Protein AF-A0A2H0YMK7-F1 (afdb_monomer_lite)

Sequence (75 aa):
MPTITIPKKITKGEELIIIPKADWEKFKKIAEMKLSHLELEKGLKESLEDVKMGRIFGPFETVEEFKKAIKSSHL

Structure (mmCIF, N/CA/C/O backbone):
data_AF-A0A2H0YMK7-F1
#
_entry.id   AF-A0A2H0YMK7-F1
#
loop_
_atom_site.group_PDB
_atom_site.id
_atom_site.type_symbol
_atom_site.label_atom_id
_atom_site.label_alt_id
_atom_site.label_comp_id
_atom_site.label_asym_id
_atom_site.label_entity_id
_atom_site.label_seq_id
_atom_site.pdbx_PDB_ins_code
_atom_site.Cartn_x
_atom_site.Cartn_y
_atom_site.Cartn_z
_atom_site.occupancy
_atom_site.B_iso_or_equiv
_atom_site.auth_seq_id
_atom_site.auth_comp_id
_atom_site.auth_asym_id
_atom_site.auth_atom_id
_atom_site.pdbx_PDB_model_num
ATOM 1 N N . MET A 1 1 ? -21.148 -6.998 27.461 1.00 56.50 1 MET A N 1
ATOM 2 C CA . MET A 1 1 ? -20.704 -5.697 26.920 1.00 56.50 1 MET A CA 1
ATOM 3 C C . MET A 1 1 ? -19.255 -5.508 27.342 1.00 56.50 1 MET A C 1
ATOM 5 O O . MET A 1 1 ? -19.022 -5.395 28.539 1.00 56.50 1 MET A O 1
ATOM 9 N N . PRO A 1 2 ? -18.277 -5.625 26.433 1.00 79.81 2 PRO A N 1
ATOM 10 C CA . PRO A 1 2 ? -16.881 -5.407 26.790 1.00 79.81 2 PRO A CA 1
ATOM 11 C C . PRO A 1 2 ? -16.653 -3.915 27.051 1.00 79.81 2 PRO A C 1
ATOM 13 O O . PRO A 1 2 ? -16.907 -3.082 26.185 1.00 79.81 2 PRO A O 1
ATOM 16 N N . THR A 1 3 ? -16.199 -3.586 28.257 1.00 81.94 3 THR A N 1
ATOM 17 C CA . THR A 1 3 ? -15.837 -2.218 28.637 1.00 81.94 3 THR A CA 1
ATOM 18 C C . THR A 1 3 ? -14.340 -2.047 28.441 1.00 81.94 3 THR A C 1
ATOM 20 O O . THR A 1 3 ? -13.548 -2.772 29.041 1.00 81.94 3 THR A O 1
ATOM 23 N N . ILE A 1 4 ? -13.948 -1.096 27.596 1.00 78.56 4 ILE A N 1
ATOM 24 C CA . ILE A 1 4 ? -12.545 -0.745 27.375 1.00 78.56 4 ILE A CA 1
ATOM 25 C C . ILE A 1 4 ? -12.265 0.529 28.168 1.00 78.56 4 ILE A C 1
ATOM 27 O O . ILE A 1 4 ? -12.829 1.583 27.883 1.00 78.56 4 ILE A O 1
ATOM 31 N N . THR A 1 5 ? -11.394 0.432 29.170 1.00 81.75 5 THR A N 1
ATOM 32 C CA . THR A 1 5 ? -10.952 1.589 29.957 1.00 81.75 5 THR A CA 1
ATOM 33 C C . THR A 1 5 ? -9.673 2.141 29.354 1.00 81.75 5 T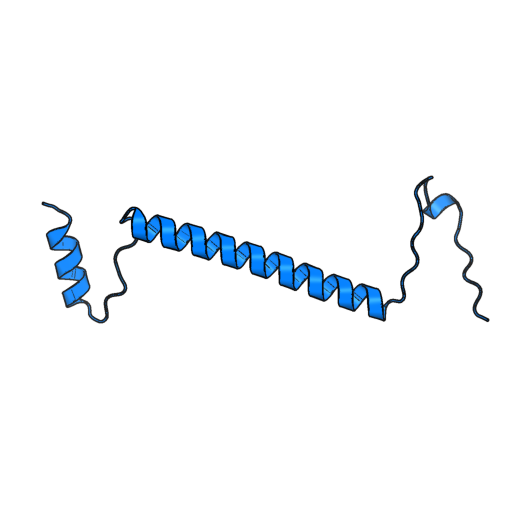HR A C 1
ATOM 35 O O . THR A 1 5 ? -8.663 1.442 29.295 1.00 81.75 5 THR A O 1
ATOM 38 N N . ILE A 1 6 ? -9.701 3.405 28.931 1.00 78.50 6 ILE A N 1
ATOM 39 C CA 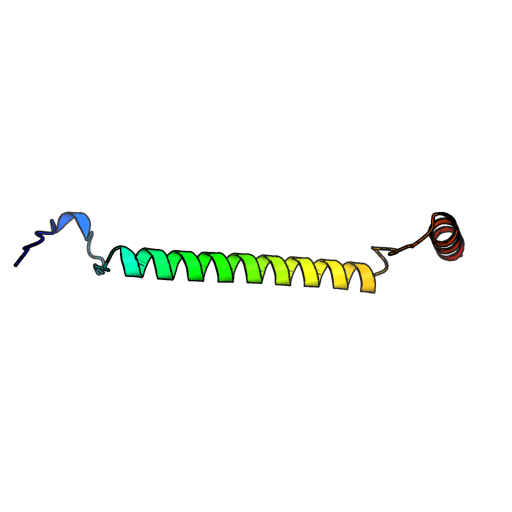. ILE A 1 6 ? -8.564 4.055 28.277 1.00 78.50 6 ILE A CA 1
ATOM 40 C C . ILE A 1 6 ? -7.954 5.078 29.240 1.00 78.50 6 ILE A C 1
ATOM 42 O O . ILE A 1 6 ? -8.622 6.045 29.616 1.00 78.50 6 ILE A O 1
ATOM 46 N N . PRO A 1 7 ? -6.699 4.885 29.683 1.00 81.19 7 PRO A N 1
ATOM 47 C CA . PRO A 1 7 ? -6.033 5.831 30.566 1.00 81.19 7 PRO A CA 1
ATOM 48 C C . PRO A 1 7 ? -5.899 7.220 29.930 1.00 81.19 7 PRO A C 1
ATOM 50 O O . PRO A 1 7 ? -5.361 7.355 28.834 1.00 81.19 7 PRO A O 1
ATOM 53 N N . LYS A 1 8 ? -6.267 8.273 30.674 1.00 73.94 8 LYS A N 1
ATOM 54 C CA . LYS A 1 8 ? -6.153 9.687 30.245 1.00 73.94 8 LYS A CA 1
ATOM 55 C C . LYS A 1 8 ? -4.737 10.112 29.825 1.00 73.94 8 LYS A C 1
ATOM 57 O O . LYS A 1 8 ? -4.566 11.106 29.137 1.00 73.94 8 LYS A O 1
ATOM 62 N N . LYS A 1 9 ? -3.707 9.369 30.245 1.00 78.44 9 LYS A N 1
ATOM 63 C CA . LYS A 1 9 ? -2.310 9.614 29.850 1.00 78.44 9 LYS A CA 1
ATOM 64 C C . LYS A 1 9 ? -2.021 9.233 28.395 1.00 78.44 9 LYS A C 1
ATOM 66 O O . LYS A 1 9 ? -1.087 9.776 27.819 1.00 78.44 9 LYS A O 1
ATOM 71 N N . ILE A 1 10 ? -2.790 8.306 27.816 1.00 78.31 10 ILE A N 1
ATOM 72 C CA . ILE A 1 10 ? -2.591 7.844 26.434 1.00 78.31 10 ILE A CA 1
ATOM 73 C C . ILE A 1 10 ? -3.007 8.928 25.448 1.00 78.31 10 ILE A C 1
ATOM 75 O O . ILE A 1 10 ? -2.342 9.118 24.439 1.00 78.31 10 ILE A O 1
ATOM 79 N N . THR A 1 11 ? -4.071 9.663 25.764 1.00 73.62 11 THR A N 1
ATOM 80 C CA . THR A 1 11 ? -4.633 10.646 24.845 1.00 73.62 11 THR A CA 1
ATOM 81 C C . THR A 1 11 ? -3.823 11.932 24.767 1.00 73.62 11 THR A C 1
ATOM 83 O O . THR A 1 11 ? -4.058 12.683 23.845 1.00 73.62 11 THR A O 1
ATOM 86 N N . LYS A 1 12 ? -2.864 12.207 25.671 1.00 73.56 12 LYS A N 1
ATOM 87 C CA . LYS A 1 12 ? -1.953 13.384 25.639 1.00 73.56 12 LYS A CA 1
ATOM 88 C C . LYS A 1 12 ? -2.607 14.751 25.310 1.00 73.56 12 LYS A C 1
ATOM 90 O O . LYS A 1 12 ? -1.901 15.688 24.963 1.00 73.56 12 LYS A O 1
ATOM 95 N N . GLY A 1 13 ? -3.925 14.896 25.475 1.00 71.25 13 GLY A N 1
ATOM 96 C CA . GLY A 1 13 ? -4.689 16.091 25.083 1.00 71.25 13 GLY A CA 1
ATOM 97 C C . GLY A 1 13 ? -5.217 16.097 23.639 1.00 71.25 13 GLY A C 1
ATOM 98 O O . GLY A 1 13 ? -5.905 17.038 23.264 1.00 71.25 13 GLY A O 1
ATOM 99 N N . GLU A 1 14 ? -4.939 15.060 22.857 1.00 77.69 14 GLU A N 1
ATOM 100 C CA . GLU A 1 14 ? -5.412 14.847 21.490 1.00 77.69 14 GLU A CA 1
ATOM 101 C C . GLU A 1 14 ? -6.692 13.994 21.448 1.00 77.69 14 GLU A C 1
ATOM 103 O O . GLU A 1 14 ? -7.040 13.272 22.393 1.00 77.69 14 GLU A O 1
ATOM 108 N N . GLU A 1 15 ? -7.411 14.093 20.330 1.00 79.62 15 GLU A N 1
ATOM 109 C CA . GLU A 1 15 ? -8.630 13.331 20.074 1.00 79.62 15 GLU A CA 1
ATOM 110 C C . GLU A 1 15 ? -8.312 11.848 19.838 1.00 79.62 15 GLU A C 1
ATOM 112 O O . GLU A 1 15 ? -7.403 11.490 19.089 1.00 79.62 15 GLU A O 1
ATOM 117 N N . LEU A 1 16 ? -9.072 10.965 20.490 1.00 82.00 16 LEU A N 1
ATOM 118 C CA . LEU A 1 16 ? -8.881 9.523 20.393 1.00 82.00 16 LEU A CA 1
ATOM 119 C C . LEU A 1 16 ? -9.927 8.900 19.476 1.00 82.00 16 LEU A C 1
ATOM 121 O O . LEU A 1 16 ? -11.124 8.990 19.739 1.00 82.00 16 LEU A O 1
ATOM 125 N N . ILE A 1 17 ? -9.459 8.168 18.469 1.00 82.62 17 ILE A N 1
ATOM 126 C CA . ILE A 1 17 ? -10.314 7.436 17.536 1.00 82.62 17 ILE A CA 1
ATOM 127 C C . ILE A 1 17 ? -10.108 5.935 17.755 1.00 82.62 17 ILE A C 1
ATOM 129 O O . ILE A 1 17 ? -8.986 5.432 17.692 1.00 82.62 17 ILE A O 1
ATOM 133 N N . ILE A 1 18 ? -11.199 5.212 18.017 1.00 85.12 18 ILE A N 1
ATOM 134 C CA . ILE A 1 18 ? -11.198 3.753 18.169 1.00 85.12 18 ILE A CA 1
ATOM 135 C C . ILE A 1 18 ? -11.852 3.156 16.933 1.00 85.12 18 ILE A C 1
ATOM 137 O O . ILE A 1 18 ? -12.996 3.473 16.615 1.00 85.12 18 ILE A O 1
ATOM 141 N N . ILE A 1 19 ? -11.130 2.272 16.253 1.00 89.25 19 ILE A N 1
ATOM 142 C CA . ILE A 1 19 ? -11.574 1.657 15.005 1.00 89.25 19 ILE A CA 1
ATOM 143 C C . ILE A 1 19 ? -11.473 0.138 15.162 1.00 89.25 19 ILE A C 1
ATOM 145 O O . ILE A 1 19 ? -10.473 -0.348 15.705 1.00 89.25 19 ILE A O 1
ATOM 149 N N . PRO A 1 20 ? -12.463 -0.641 14.695 1.00 91.75 20 PRO A N 1
ATOM 150 C CA . PRO A 1 20 ? -12.323 -2.086 14.614 1.00 91.75 20 PRO A CA 1
ATOM 151 C C . PRO A 1 20 ? -11.087 -2.469 13.797 1.00 91.75 20 PRO A C 1
ATOM 153 O O . PRO A 1 20 ? -10.830 -1.909 12.730 1.00 91.75 20 PRO A O 1
ATOM 156 N N . LYS A 1 21 ? -10.336 -3.471 14.271 1.00 91.38 21 LYS A N 1
ATOM 157 C CA . LYS A 1 21 ? -9.101 -3.927 13.611 1.00 91.38 21 LYS A CA 1
ATOM 158 C C . LYS A 1 21 ? -9.322 -4.263 12.130 1.00 91.38 21 LYS A C 1
ATOM 160 O O . LYS A 1 21 ? -8.511 -3.886 11.293 1.00 91.38 21 LYS A O 1
ATOM 165 N N . ALA A 1 22 ? -10.434 -4.926 11.815 1.00 92.56 22 ALA A N 1
ATOM 166 C CA . ALA A 1 22 ? -10.776 -5.303 10.447 1.00 92.56 22 ALA A CA 1
ATOM 167 C C . ALA A 1 22 ? -10.943 -4.089 9.518 1.00 92.56 22 ALA A C 1
ATOM 169 O O . ALA A 1 22 ? -10.558 -4.147 8.352 1.00 92.56 22 ALA A O 1
ATOM 170 N N . ASP A 1 23 ? -11.493 -2.986 10.024 1.00 93.44 23 ASP A N 1
ATOM 171 C CA . ASP A 1 23 ? -11.681 -1.772 9.230 1.00 93.44 23 ASP A CA 1
ATOM 172 C C . ASP A 1 23 ? -10.364 -1.007 9.089 1.00 93.44 23 ASP A C 1
ATOM 174 O O . ASP A 1 23 ? -10.023 -0.576 7.988 1.00 93.44 23 ASP A O 1
ATOM 178 N N . TRP A 1 24 ? -9.559 -0.940 10.156 1.00 92.62 24 TRP A N 1
ATOM 179 C CA . TRP A 1 24 ? -8.203 -0.385 10.098 1.00 92.62 24 TRP A CA 1
ATOM 180 C C . TRP A 1 24 ? -7.332 -1.074 9.037 1.00 92.62 24 TRP A C 1
ATOM 182 O O . TRP A 1 24 ? -6.686 -0.403 8.231 1.00 92.62 24 TRP A O 1
ATOM 192 N N . GLU A 1 25 ? -7.347 -2.407 8.983 1.00 93.44 25 GLU A N 1
ATOM 193 C CA . GLU A 1 25 ? -6.579 -3.170 7.991 1.00 93.44 25 GLU A CA 1
ATOM 194 C C . GLU A 1 25 ? -7.046 -2.901 6.554 1.00 93.44 25 GLU A C 1
ATOM 196 O O . GLU A 1 25 ? -6.214 -2.759 5.652 1.00 93.44 25 GLU A O 1
ATOM 201 N N . LYS A 1 26 ? -8.359 -2.759 6.331 1.00 93.62 26 LYS A N 1
ATOM 202 C CA . LYS A 1 26 ? -8.899 -2.363 5.020 1.00 93.62 26 LYS A CA 1
ATOM 203 C C . LYS A 1 26 ? -8.417 -0.973 4.615 1.00 93.62 26 LYS A C 1
ATOM 205 O O . LYS A 1 26 ? -7.952 -0.804 3.487 1.00 93.62 26 LYS A O 1
ATOM 210 N N . PHE A 1 27 ? -8.492 0.006 5.519 1.00 92.12 27 PHE A N 1
ATOM 211 C CA . PHE A 1 27 ? -8.022 1.365 5.240 1.00 92.12 27 PHE A CA 1
ATOM 212 C C . PHE A 1 27 ? -6.526 1.396 4.940 1.00 92.12 27 PHE A C 1
ATOM 214 O O . PHE A 1 27 ? -6.120 2.028 3.964 1.00 92.12 27 PHE A O 1
ATOM 221 N N . LYS A 1 28 ? -5.723 0.657 5.713 1.00 92.19 28 LYS A N 1
ATOM 222 C CA . LYS A 1 28 ? -4.282 0.531 5.483 1.00 92.19 28 LYS A CA 1
ATOM 223 C C . LYS A 1 28 ? -3.984 -0.018 4.086 1.00 92.19 28 LYS A C 1
ATOM 225 O O . LYS A 1 28 ? -3.216 0.593 3.348 1.00 92.19 28 LYS A O 1
ATOM 230 N N . LYS A 1 29 ? -4.650 -1.105 3.686 1.00 91.62 29 LYS A N 1
ATOM 231 C CA . LYS A 1 29 ? -4.461 -1.710 2.359 1.00 91.62 29 LYS A CA 1
ATOM 232 C C . LYS A 1 29 ? -4.822 -0.746 1.224 1.00 91.62 29 LYS A C 1
ATOM 234 O O . LYS A 1 29 ? -4.097 -0.654 0.239 1.00 91.62 29 LYS A O 1
ATOM 239 N N . ILE A 1 30 ? -5.923 -0.004 1.362 1.00 91.38 30 ILE A N 1
ATOM 240 C CA . ILE A 1 30 ? -6.329 1.005 0.370 1.00 91.38 30 ILE A CA 1
ATOM 241 C C . ILE A 1 30 ? -5.298 2.138 0.295 1.00 91.38 30 ILE A C 1
ATOM 243 O O . ILE A 1 30 ? -4.973 2.591 -0.802 1.00 91.38 30 ILE A O 1
ATOM 247 N N . ALA A 1 31 ? -4.781 2.591 1.438 1.00 89.75 31 ALA A N 1
ATOM 248 C CA . ALA A 1 31 ? -3.763 3.634 1.487 1.00 89.75 31 ALA A CA 1
ATOM 249 C C . ALA A 1 31 ? -2.463 3.192 0.792 1.00 89.75 31 ALA A C 1
ATOM 251 O O . ALA A 1 31 ? -1.949 3.931 -0.042 1.00 89.75 31 ALA A O 1
ATOM 252 N N . GLU A 1 32 ? -1.987 1.973 1.056 1.00 87.19 32 GLU A N 1
ATOM 253 C CA . GLU A 1 32 ? -0.798 1.396 0.405 1.00 87.19 32 GLU A CA 1
ATOM 254 C C . GLU A 1 32 ? -0.989 1.226 -1.113 1.00 87.19 32 GLU A C 1
ATOM 256 O O . GLU A 1 32 ? -0.098 1.555 -1.899 1.00 87.19 32 GLU A O 1
ATOM 261 N N . MET A 1 33 ? -2.172 0.782 -1.557 1.00 85.94 33 MET A N 1
ATOM 262 C CA . MET A 1 33 ? -2.496 0.685 -2.988 1.00 85.94 33 MET A CA 1
ATOM 263 C C . MET A 1 33 ? -2.512 2.055 -3.677 1.00 85.94 33 MET A C 1
ATOM 265 O O . MET A 1 33 ? -2.036 2.186 -4.800 1.00 85.94 33 MET A O 1
ATOM 269 N N . LYS A 1 34 ? -3.035 3.093 -3.015 1.00 84.69 34 LYS A N 1
ATOM 270 C CA . LYS A 1 34 ? -3.001 4.457 -3.561 1.00 84.69 34 LYS A CA 1
ATOM 271 C C . LYS A 1 34 ? -1.582 5.014 -3.617 1.00 84.69 34 LYS A C 1
ATOM 273 O O . LYS A 1 34 ? -1.236 5.652 -4.604 1.00 84.69 34 LYS A O 1
ATOM 278 N N . LEU A 1 35 ? -0.774 4.764 -2.584 1.00 81.62 35 LEU A N 1
ATOM 279 C CA . LEU A 1 35 ? 0.614 5.223 -2.539 1.00 81.62 35 LEU A CA 1
ATOM 280 C C . LEU A 1 35 ? 1.430 4.601 -3.679 1.00 81.62 35 LEU A C 1
ATOM 282 O O . LEU A 1 35 ? 2.066 5.318 -4.443 1.00 81.62 35 LEU A O 1
ATOM 286 N N . SER A 1 36 ? 1.324 3.281 -3.847 1.00 80.06 36 SER A N 1
ATOM 287 C CA . SER A 1 36 ? 1.989 2.561 -4.939 1.00 80.06 36 SER A CA 1
ATOM 288 C C . SER A 1 36 ? 1.489 2.988 -6.321 1.00 80.06 36 SER A C 1
ATOM 290 O O . SER A 1 36 ? 2.284 3.097 -7.250 1.00 80.06 36 SER A O 1
ATOM 292 N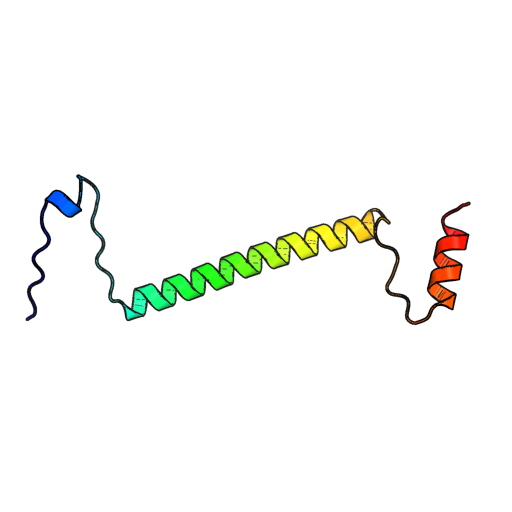 N . HIS A 1 37 ? 0.197 3.294 -6.476 1.00 82.88 37 HIS A N 1
ATOM 293 C CA . HIS A 1 37 ? -0.321 3.839 -7.732 1.00 82.88 37 HIS A CA 1
ATOM 294 C C . HIS A 1 37 ? 0.283 5.211 -8.061 1.00 82.88 37 HIS A C 1
ATOM 296 O O . HIS A 1 37 ? 0.703 5.429 -9.193 1.00 82.88 37 HIS A O 1
ATOM 302 N N . LEU A 1 38 ? 0.401 6.102 -7.072 1.00 83.44 38 LEU A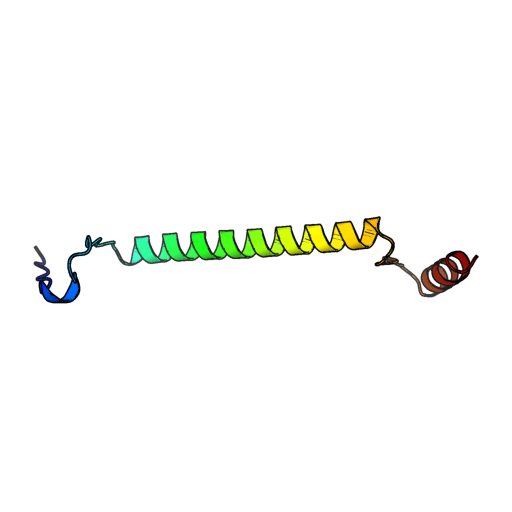 N 1
ATOM 303 C CA . LEU A 1 38 ? 1.038 7.413 -7.245 1.00 83.44 38 LEU A CA 1
ATOM 304 C C . LEU A 1 38 ? 2.526 7.292 -7.606 1.00 83.44 38 LEU A C 1
ATOM 306 O O . LEU A 1 38 ? 3.025 8.047 -8.440 1.00 83.44 38 LEU A O 1
ATOM 310 N N . GLU A 1 39 ? 3.240 6.341 -7.001 1.00 82.31 39 GLU A N 1
ATOM 311 C CA . GLU A 1 39 ? 4.638 6.051 -7.344 1.00 82.31 39 GLU A CA 1
ATOM 312 C C . GLU A 1 39 ? 4.772 5.526 -8.780 1.00 82.31 39 GLU A C 1
ATOM 314 O O . GLU A 1 39 ? 5.651 5.976 -9.519 1.00 82.31 39 GLU A O 1
ATOM 319 N N . LEU A 1 40 ? 3.870 4.633 -9.204 1.00 81.00 40 LEU A N 1
ATOM 320 C CA . LEU A 1 40 ? 3.811 4.131 -10.579 1.00 81.00 40 LEU A CA 1
ATOM 321 C C . LEU A 1 40 ? 3.499 5.245 -11.585 1.00 81.00 40 LEU A C 1
ATOM 323 O O . LEU A 1 40 ? 4.158 5.329 -12.620 1.00 81.00 40 LEU A O 1
ATOM 327 N N . GLU A 1 41 ? 2.535 6.119 -11.289 1.00 84.19 41 GLU A N 1
ATOM 328 C CA . GLU A 1 41 ? 2.210 7.271 -12.138 1.00 84.19 41 GLU A CA 1
ATOM 329 C C . GLU A 1 41 ? 3.398 8.228 -12.272 1.00 84.19 41 GLU A C 1
ATOM 331 O O . GLU A 1 41 ? 3.694 8.704 -13.372 1.00 84.19 41 GLU A O 1
ATOM 336 N N . LYS A 1 42 ? 4.116 8.477 -11.170 1.00 86.19 42 LYS A N 1
ATOM 337 C CA . LYS A 1 42 ? 5.326 9.301 -11.178 1.00 86.19 42 LYS A CA 1
ATOM 338 C C . LYS A 1 42 ? 6.414 8.680 -12.058 1.00 86.19 42 LYS A C 1
ATOM 340 O O . LYS A 1 42 ? 6.934 9.368 -12.934 1.00 86.19 42 LYS A O 1
ATOM 345 N N . GLY A 1 43 ? 6.704 7.390 -11.882 1.00 80.31 43 GLY A N 1
ATOM 346 C CA . GLY A 1 43 ? 7.705 6.685 -12.691 1.00 80.31 43 GLY A CA 1
ATOM 347 C C . GLY A 1 43 ? 7.334 6.618 -14.177 1.00 80.31 43 GLY A C 1
ATOM 348 O O . GLY A 1 43 ? 8.192 6.791 -15.046 1.00 80.31 43 GLY A O 1
ATOM 349 N N . LEU A 1 44 ? 6.046 6.440 -14.492 1.00 83.25 44 LEU A N 1
ATOM 350 C CA . LEU A 1 44 ? 5.554 6.486 -15.870 1.00 83.25 44 LEU A CA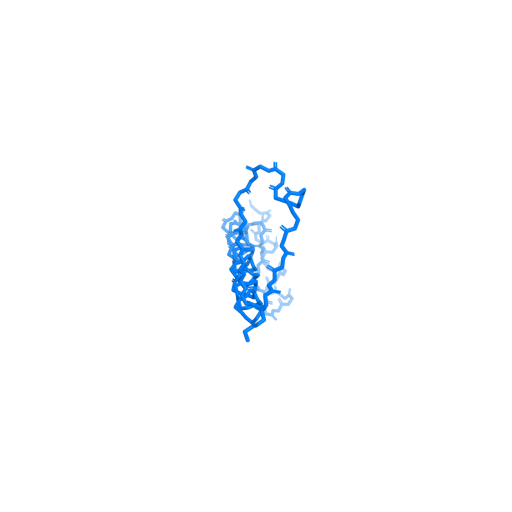 1
ATOM 351 C C . LEU A 1 44 ? 5.742 7.878 -16.483 1.00 83.25 44 LEU A C 1
ATOM 353 O O . LEU A 1 44 ? 6.185 7.993 -17.626 1.00 83.25 44 LEU A O 1
ATOM 357 N N . LYS A 1 45 ? 5.436 8.937 -15.727 1.00 83.94 45 LYS A N 1
ATOM 358 C CA . LYS A 1 45 ? 5.622 10.317 -16.181 1.00 83.94 45 LYS A CA 1
ATOM 359 C C . LYS A 1 45 ? 7.091 10.616 -16.485 1.00 83.94 45 LYS A C 1
ATOM 361 O O . LYS A 1 45 ? 7.374 11.145 -17.556 1.00 83.94 45 LYS A O 1
ATOM 366 N N . GLU A 1 46 ? 7.999 10.239 -15.586 1.00 83.88 46 GLU A N 1
ATOM 367 C CA . GLU A 1 46 ? 9.449 10.394 -15.772 1.00 83.88 46 GLU A CA 1
ATOM 368 C C . GLU A 1 46 ? 9.927 9.644 -17.025 1.00 83.88 46 GLU A C 1
ATOM 370 O O . GLU A 1 46 ? 10.580 10.227 -17.889 1.00 83.88 46 GLU A O 1
ATOM 375 N N . SER A 1 47 ? 9.490 8.394 -17.200 1.00 80.69 47 SER A N 1
ATOM 376 C CA . SER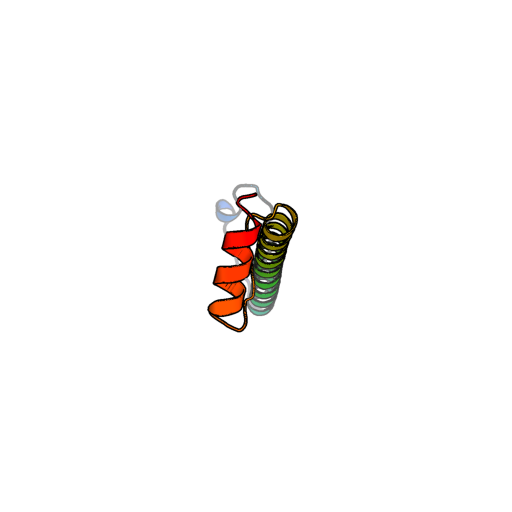 A 1 47 ? 9.839 7.584 -18.377 1.00 80.69 47 SER A CA 1
ATOM 377 C C . SER A 1 47 ? 9.354 8.216 -19.689 1.00 80.69 47 SER A C 1
ATOM 379 O O . SER A 1 47 ? 10.074 8.232 -20.687 1.00 80.69 47 SER A O 1
ATOM 381 N N . LEU A 1 48 ? 8.135 8.765 -19.707 1.00 83.38 48 LEU A N 1
ATOM 382 C CA . LEU A 1 48 ? 7.591 9.459 -20.879 1.00 83.38 48 LEU A CA 1
ATOM 383 C C . LEU A 1 48 ? 8.328 10.769 -21.173 1.00 83.38 48 LEU A C 1
ATOM 385 O O . LEU A 1 48 ? 8.500 11.128 -22.339 1.00 83.38 48 LEU A O 1
ATOM 389 N N . GLU A 1 49 ? 8.737 11.500 -20.139 1.00 83.44 49 GLU A N 1
ATOM 390 C CA . GLU A 1 49 ? 9.552 12.706 -20.279 1.00 83.44 49 GLU A CA 1
ATOM 391 C C . GLU A 1 49 ? 10.934 12.376 -20.854 1.00 83.44 49 GLU A C 1
ATOM 393 O O . GLU A 1 49 ? 11.386 13.063 -21.771 1.00 83.44 49 GLU A O 1
ATOM 398 N N . ASP A 1 50 ? 11.561 11.290 -20.410 1.00 77.44 50 ASP A N 1
ATOM 399 C CA . ASP A 1 50 ? 12.842 10.836 -20.945 1.00 77.44 50 ASP A CA 1
ATOM 400 C C . ASP A 1 50 ? 12.747 10.378 -22.412 1.00 77.44 50 ASP A C 1
ATOM 402 O O . ASP A 1 50 ? 13.645 10.681 -23.202 1.00 77.44 50 ASP A O 1
ATOM 406 N N . VAL A 1 51 ? 11.643 9.735 -22.817 1.00 78.69 51 VAL A N 1
ATOM 407 C CA . VAL A 1 51 ? 11.361 9.433 -24.236 1.00 78.69 51 VAL A CA 1
ATOM 408 C C . VAL A 1 51 ? 11.174 10.723 -25.041 1.00 78.69 51 VAL A C 1
ATOM 410 O O . VAL A 1 51 ? 11.776 10.882 -26.102 1.00 78.69 51 VAL A O 1
ATOM 413 N N . LYS A 1 52 ? 10.386 11.682 -24.535 1.00 77.75 52 LYS A N 1
ATOM 414 C CA . LYS A 1 52 ? 10.163 12.979 -25.205 1.00 77.75 52 LYS A CA 1
ATOM 415 C C . LYS A 1 52 ? 11.444 13.794 -25.361 1.00 77.75 52 LYS A C 1
ATOM 417 O O . LYS A 1 52 ? 11.621 14.453 -26.379 1.00 77.75 52 LYS A O 1
ATOM 422 N N . MET A 1 53 ? 12.318 13.764 -24.358 1.00 79.56 53 MET A N 1
ATOM 423 C CA . MET A 1 53 ? 13.607 14.456 -24.377 1.00 79.56 53 MET A CA 1
ATOM 424 C C . MET A 1 53 ? 14.675 13.709 -25.187 1.00 79.56 53 MET A C 1
ATOM 426 O O . MET A 1 53 ? 15.799 14.195 -25.282 1.00 79.56 53 MET A O 1
ATOM 430 N N . GLY A 1 54 ? 14.355 12.533 -25.743 1.00 71.50 54 GLY A N 1
ATOM 431 C CA . GLY A 1 54 ? 15.310 11.703 -26.478 1.00 71.50 54 GLY A CA 1
ATOM 432 C C . GLY A 1 54 ? 16.431 11.137 -25.601 1.00 71.50 54 GLY A C 1
ATOM 433 O O . GLY A 1 54 ? 17.475 10.751 -26.118 1.00 71.50 54 GLY A O 1
ATOM 434 N N . ARG A 1 55 ? 16.240 11.104 -24.273 1.00 70.25 55 ARG A N 1
ATOM 435 C CA . ARG A 1 55 ? 17.187 10.514 -23.310 1.00 70.25 55 ARG A CA 1
ATOM 436 C C . ARG A 1 55 ? 17.121 8.991 -23.309 1.00 70.25 55 ARG A C 1
ATOM 438 O O . ARG A 1 55 ? 18.117 8.339 -23.011 1.00 70.25 55 ARG A O 1
ATOM 445 N N . ILE A 1 56 ? 15.961 8.437 -23.657 1.00 63.28 56 ILE A N 1
ATOM 446 C CA . ILE A 1 56 ? 15.760 7.005 -23.872 1.00 63.28 56 ILE A CA 1
ATOM 447 C C . ILE A 1 56 ? 15.558 6.769 -25.371 1.00 63.28 56 ILE A C 1
ATOM 449 O O . ILE A 1 56 ? 14.645 7.322 -25.980 1.00 63.28 56 ILE A O 1
ATOM 453 N N . PHE A 1 57 ? 16.416 5.929 -25.950 1.00 62.34 57 PHE A N 1
ATOM 454 C CA . PHE A 1 57 ? 16.302 5.418 -27.316 1.00 62.34 57 PHE A CA 1
ATOM 455 C C . PHE A 1 57 ? 15.874 3.943 -27.260 1.00 62.34 57 PHE A C 1
ATOM 457 O O . PHE A 1 57 ? 16.564 3.131 -26.644 1.00 62.34 57 PHE A O 1
ATOM 464 N N . GLY A 1 58 ? 14.753 3.600 -27.902 1.00 62.09 58 GLY A N 1
ATOM 465 C CA . GLY A 1 58 ? 14.191 2.238 -27.963 1.00 62.09 58 GLY A CA 1
ATOM 466 C C . GLY A 1 58 ? 12.713 2.177 -27.537 1.00 62.09 58 GLY A C 1
ATOM 467 O O . GLY A 1 58 ? 12.190 3.182 -27.059 1.00 62.09 58 GLY A O 1
ATOM 468 N N . PRO A 1 59 ? 12.010 1.037 -27.690 1.00 62.69 59 PRO A N 1
ATOM 469 C CA . PRO A 1 59 ? 12.545 -0.317 -27.805 1.00 62.69 59 PRO A CA 1
ATOM 470 C C . PRO A 1 59 ? 13.042 -0.648 -29.211 1.00 62.69 59 PRO A C 1
ATOM 472 O O . PRO A 1 59 ? 12.512 -0.163 -30.205 1.00 62.69 59 PRO A O 1
ATOM 475 N N . PHE A 1 60 ? 14.068 -1.486 -29.273 1.00 75.88 60 PHE A N 1
ATOM 476 C CA . PHE A 1 60 ? 14.557 -2.072 -30.515 1.00 75.88 60 PHE A CA 1
ATOM 477 C C . PHE A 1 60 ? 14.280 -3.562 -30.448 1.00 75.88 60 PHE A C 1
ATOM 479 O O . PHE A 1 60 ? 14.607 -4.202 -29.445 1.00 75.88 60 PHE A O 1
ATOM 486 N N . GLU A 1 61 ? 13.686 -4.110 -31.498 1.00 74.69 61 GLU A N 1
ATOM 487 C CA . GLU A 1 61 ? 13.426 -5.547 -31.564 1.00 74.69 61 GLU A CA 1
ATOM 488 C C . GLU A 1 61 ? 14.706 -6.305 -31.935 1.00 74.69 61 GLU A C 1
ATOM 490 O O . GLU A 1 61 ? 14.864 -7.481 -31.604 1.00 74.69 61 GLU A O 1
ATOM 495 N N . THR A 1 62 ? 15.665 -5.618 -32.571 1.00 73.06 62 THR A N 1
ATOM 496 C CA . THR A 1 62 ? 16.940 -6.202 -32.995 1.00 73.06 62 THR A CA 1
ATOM 497 C C . THR A 1 62 ? 18.144 -5.288 -32.741 1.00 73.06 62 THR A C 1
ATOM 499 O O . THR A 1 62 ? 18.060 -4.060 -32.688 1.00 73.06 62 THR A O 1
ATOM 502 N N . VAL A 1 63 ? 19.326 -5.901 -32.630 1.00 74.31 63 VAL A N 1
ATOM 503 C CA . VAL A 1 63 ? 20.609 -5.197 -32.433 1.00 74.31 63 VAL A CA 1
ATOM 504 C C . VAL A 1 63 ? 20.961 -4.289 -33.625 1.00 74.31 63 VAL A C 1
ATOM 506 O O . VAL A 1 63 ? 21.675 -3.296 -33.470 1.00 74.31 63 VAL A O 1
ATOM 509 N N . GLU A 1 64 ? 20.471 -4.610 -34.822 1.00 76.50 64 GLU A N 1
ATOM 510 C CA . GLU A 1 64 ? 20.692 -3.814 -36.034 1.00 76.50 64 GLU A CA 1
ATOM 511 C C . GLU A 1 64 ? 19.926 -2.486 -36.000 1.00 76.50 64 GLU A C 1
ATOM 513 O O . GLU A 1 64 ? 20.496 -1.447 -36.347 1.00 76.50 64 GLU A O 1
ATOM 518 N N . GLU A 1 65 ? 18.685 -2.491 -35.503 1.00 73.75 65 GLU A N 1
ATOM 519 C CA . GLU A 1 65 ? 17.884 -1.277 -35.307 1.00 73.75 65 GLU A CA 1
ATOM 520 C C . GLU A 1 65 ? 18.530 -0.328 -34.295 1.00 73.75 65 GLU A C 1
ATOM 522 O O . GLU A 1 65 ? 18.654 0.870 -34.562 1.00 73.75 65 GLU A O 1
ATOM 527 N N . PHE A 1 66 ? 19.043 -0.872 -33.188 1.00 75.31 66 PHE A N 1
ATOM 528 C CA . PHE A 1 66 ? 19.799 -0.106 -32.197 1.00 75.31 66 PHE A CA 1
ATOM 529 C C . PHE A 1 66 ? 21.042 0.560 -32.810 1.00 75.31 66 PHE A C 1
ATOM 531 O O . PHE A 1 66 ? 21.263 1.763 -32.653 1.00 75.31 66 PHE A O 1
ATOM 538 N N . LYS A 1 67 ? 21.843 -0.199 -33.577 1.00 74.94 67 LYS A N 1
ATOM 539 C CA . LYS A 1 67 ? 23.041 0.329 -34.258 1.00 74.94 67 LYS A CA 1
ATOM 540 C C . LYS A 1 67 ? 22.702 1.425 -35.268 1.00 74.94 67 LYS A C 1
ATOM 542 O O . LYS A 1 67 ? 23.489 2.359 -35.435 1.00 74.94 67 LYS A O 1
ATOM 547 N N . LYS A 1 68 ? 21.561 1.312 -35.951 1.00 75.50 68 LYS A N 1
ATOM 548 C CA . LYS A 1 68 ? 21.082 2.316 -36.907 1.00 75.50 68 LYS A CA 1
ATOM 549 C C . LYS A 1 68 ? 20.678 3.607 -36.194 1.00 75.50 68 LYS A C 1
ATOM 551 O O . LYS A 1 68 ? 21.113 4.672 -36.622 1.00 75.50 68 LYS A O 1
ATOM 556 N N . ALA A 1 69 ? 19.941 3.500 -35.088 1.00 71.38 69 ALA A N 1
ATOM 557 C CA . ALA A 1 69 ? 19.491 4.643 -34.296 1.00 71.38 69 ALA A CA 1
ATOM 558 C C . ALA A 1 69 ? 20.658 5.462 -33.712 1.00 71.38 69 ALA A C 1
ATOM 560 O O . ALA A 1 69 ? 20.666 6.688 -33.833 1.00 71.38 69 ALA A O 1
ATOM 561 N N . ILE A 1 70 ? 21.687 4.792 -33.176 1.00 71.44 70 ILE A N 1
ATOM 562 C CA . ILE A 1 70 ? 22.895 5.454 -32.645 1.00 71.44 70 ILE A CA 1
ATOM 563 C C . ILE A 1 70 ? 23.702 6.143 -33.749 1.00 71.44 70 ILE A C 1
ATOM 565 O O . ILE A 1 70 ? 24.229 7.235 -33.550 1.00 71.44 70 ILE A O 1
ATOM 569 N N . LYS A 1 71 ? 23.805 5.526 -34.933 1.00 70.25 71 LYS A N 1
ATOM 570 C CA . LYS A 1 71 ? 24.508 6.147 -36.065 1.00 70.25 71 LYS A CA 1
ATOM 571 C C . LYS A 1 71 ? 23.789 7.390 -36.590 1.00 70.25 71 LYS A C 1
ATOM 573 O O . LYS A 1 71 ? 24.461 8.299 -37.063 1.00 70.25 71 LYS A O 1
ATOM 578 N N . SER A 1 72 ? 22.457 7.437 -36.518 1.00 61.75 72 SER A N 1
ATOM 579 C CA . SER A 1 72 ? 21.666 8.587 -36.974 1.00 61.75 72 SER A CA 1
ATOM 580 C C . SER A 1 72 ? 21.604 9.756 -35.988 1.00 61.75 72 SER A C 1
ATOM 582 O O . SER A 1 72 ? 21.328 10.864 -36.427 1.00 61.75 72 SER A O 1
ATOM 584 N N . SER A 1 73 ? 21.854 9.549 -34.688 1.00 57.81 73 SER A N 1
ATOM 585 C CA . SER A 1 73 ? 21.790 10.623 -33.677 1.00 57.81 73 SER A CA 1
ATOM 586 C C . SER A 1 73 ? 23.098 11.414 -33.511 1.00 57.81 73 SER A C 1
ATOM 588 O O . SER A 1 73 ? 23.174 12.284 -32.649 1.00 57.81 73 SER A O 1
ATOM 590 N N . HIS A 1 74 ? 24.140 11.079 -34.280 1.00 52.22 74 HIS A N 1
ATOM 591 C CA . HIS A 1 74 ? 25.473 11.699 -34.244 1.00 52.22 74 HIS A CA 1
ATOM 592 C C . HIS A 1 74 ? 25.796 12.538 -35.504 1.00 52.22 74 HIS A C 1
ATOM 594 O O . HIS A 1 74 ? 26.967 12.742 -35.826 1.00 52.22 74 HIS A O 1
ATOM 600 N N . LEU A 1 75 ? 24.766 13.030 -36.200 1.00 43.91 75 LEU A N 1
ATOM 601 C CA . LEU A 1 75 ? 24.828 14.043 -37.268 1.00 43.91 75 LEU A CA 1
ATOM 602 C C . LEU A 1 75 ? 24.048 15.284 -36.829 1.00 43.91 75 LEU A C 1
ATOM 604 O O . LEU A 1 75 ? 24.503 16.396 -37.170 1.00 43.91 75 LEU A O 1
#

Radius of gyration: 26.42 Å; chains: 1; bounding box: 46×22×68 Å

Secondary structure (DSSP, 8-state):
-------TTTSTTSPP----HHHHHHHHHHHHHHHHHHHHHHHHHHHHHHHHTT-S----SSHHHHHHHHHHTT-

Foldseek 3Di:
DDDDDDDPVVCVVHDDDDDPPVVVVVVVVVVVVVVVVVVVVVVVVVVVVCVVVVVDDDDDPDPVVVVVVVVVVPD

pLDDT: mean 78.62, std 10.05, range [43.91, 93.62]

Organism: NCBI:txid1974705